Protein AF-A0A3D0M207-F1 (afdb_monomer)

Radius of gyration: 30.44 Å; Cα contacts (8 Å, |Δi|>4): 37; chains: 1; bounding box: 74×41×76 Å

Foldseek 3Di:
DVVVVVVVVVVVVVVLVVQLVVLVVVVCVVPVPQDVDPVSQDVQLVVCCVVVVHRSNVSVVVVVVVVVVVVVVVVVVVVVVVVVVVPPPPPDPPPVVPVVVVVVVVVVVVVD

Sequence (112 aa):
QADRERLEETGQQEKTEQRLADDFLQLHSEFPDRFVYFKDVPSAVVESAVRENLPLLDAYLRYQHREARRAAAQQARQAEAAARSAGSLSGMQHSPDTELNSFEQAFNTALR

Mean predicted aligned error: 15.31 Å

Structure (mmCIF, N/CA/C/O backbone):
data_AF-A0A3D0M207-F1
#
_entry.id   AF-A0A3D0M207-F1
#
loop_
_atom_site.group_PDB
_atom_site.id
_atom_site.type_symbol
_atom_site.label_atom_id
_atom_site.label_alt_id
_atom_site.label_comp_id
_atom_site.label_asym_id
_atom_site.label_entity_id
_atom_site.label_seq_id
_atom_s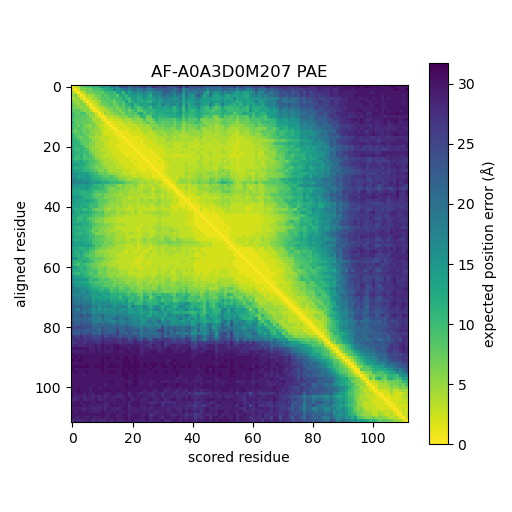ite.pdbx_PDB_ins_code
_atom_site.Cartn_x
_atom_site.Cartn_y
_atom_site.Cartn_z
_atom_site.occupancy
_atom_site.B_iso_or_equiv
_atom_site.auth_seq_id
_atom_site.auth_comp_id
_atom_site.auth_asym_id
_atom_site.auth_atom_id
_atom_site.pdbx_PDB_model_num
ATOM 1 N N . GLN A 1 1 ? -1.739 0.673 40.733 1.00 59.28 1 GLN A N 1
ATOM 2 C CA . GLN A 1 1 ? -1.186 1.489 39.630 1.00 59.28 1 GLN A CA 1
ATOM 3 C C . GLN A 1 1 ? -1.284 0.753 38.296 1.00 59.28 1 GLN A C 1
ATOM 5 O O . GLN A 1 1 ? -1.882 1.327 37.402 1.00 59.28 1 GLN A O 1
ATOM 10 N N . ALA A 1 2 ? -0.906 -0.532 38.219 1.00 64.06 2 ALA A N 1
ATOM 11 C CA . ALA A 1 2 ? -1.001 -1.360 37.003 1.00 64.06 2 ALA A CA 1
ATOM 12 C C . ALA A 1 2 ? -2.375 -1.412 36.292 1.00 64.06 2 ALA A C 1
ATOM 14 O O . ALA A 1 2 ? -2.432 -1.587 35.082 1.00 64.06 2 ALA A O 1
ATOM 15 N N . ASP A 1 3 ? -3.483 -1.259 37.021 1.00 63.59 3 ASP A N 1
ATOM 16 C CA . ASP A 1 3 ? -4.831 -1.284 36.433 1.00 63.59 3 ASP A CA 1
ATOM 17 C C . ASP A 1 3 ? -5.141 -0.015 35.615 1.00 63.59 3 ASP A C 1
ATOM 19 O O . ASP A 1 3 ? -5.819 -0.063 34.596 1.00 63.59 3 ASP A O 1
ATOM 23 N N . ARG A 1 4 ? -4.573 1.131 36.017 1.00 63.22 4 ARG A N 1
ATOM 24 C CA . ARG A 1 4 ? -4.806 2.427 35.366 1.00 63.22 4 ARG A CA 1
ATOM 25 C C . ARG A 1 4 ? -4.019 2.554 34.061 1.00 63.22 4 ARG A C 1
ATOM 27 O O . ARG A 1 4 ? -4.577 3.002 33.070 1.00 63.22 4 ARG A O 1
ATOM 34 N N . GLU A 1 5 ? -2.777 2.072 34.061 1.00 64.81 5 GLU A N 1
ATOM 35 C CA . GLU A 1 5 ? -1.913 2.032 32.873 1.00 64.81 5 GLU A CA 1
ATOM 36 C C . GLU A 1 5 ? -2.507 1.116 31.788 1.00 64.81 5 GLU A C 1
ATOM 38 O O . GLU A 1 5 ? -2.569 1.495 30.622 1.00 64.81 5 GLU A O 1
ATOM 43 N N . ARG A 1 6 ? -3.072 -0.037 32.182 1.00 63.38 6 ARG A N 1
ATOM 44 C CA . ARG A 1 6 ? -3.759 -0.943 31.246 1.00 63.38 6 ARG A CA 1
ATOM 45 C C . ARG A 1 6 ? -4.995 -0.325 30.599 1.00 63.38 6 ARG A C 1
ATOM 47 O O . ARG A 1 6 ? -5.185 -0.516 29.404 1.00 63.38 6 ARG A O 1
ATOM 54 N N . LEU A 1 7 ? -5.818 0.404 31.360 1.00 64.31 7 LEU A N 1
ATOM 55 C CA . LEU A 1 7 ? -7.000 1.077 30.807 1.00 64.31 7 LEU A CA 1
ATOM 56 C C . LEU A 1 7 ? -6.619 2.166 29.790 1.00 64.31 7 LEU A C 1
ATOM 58 O O . LEU A 1 7 ? -7.298 2.333 28.773 1.00 64.31 7 LEU A O 1
ATOM 62 N N . GLU A 1 8 ? -5.540 2.901 30.062 1.00 65.69 8 GLU A N 1
ATOM 63 C CA . GLU A 1 8 ? -5.043 3.975 29.197 1.00 65.69 8 GLU A CA 1
ATOM 64 C C . GLU A 1 8 ? -4.435 3.434 27.892 1.00 65.69 8 GLU A C 1
ATOM 66 O O . GLU A 1 8 ? -4.621 4.047 26.837 1.00 65.69 8 GLU A O 1
ATOM 71 N N . GLU A 1 9 ? -3.776 2.272 27.929 1.00 63.69 9 GLU A N 1
ATOM 72 C CA . GLU A 1 9 ? -3.304 1.578 26.724 1.00 63.69 9 GLU A CA 1
ATOM 73 C C . GLU A 1 9 ? -4.468 1.085 25.857 1.00 63.69 9 GLU A C 1
ATOM 75 O O . GLU A 1 9 ? -4.505 1.400 24.665 1.00 63.69 9 GLU A O 1
ATOM 80 N N . THR A 1 10 ? -5.470 0.413 26.437 1.00 70.44 10 THR A N 1
ATOM 81 C CA . THR A 1 10 ? -6.634 -0.074 25.670 1.00 70.44 10 THR A CA 1
ATOM 82 C C . THR A 1 10 ? -7.408 1.058 24.997 1.00 70.44 10 THR A C 1
ATOM 84 O O . THR A 1 10 ? -7.717 0.971 23.811 1.00 70.44 10 THR A O 1
ATOM 87 N N . GLY A 1 11 ? -7.630 2.176 25.698 1.00 71.06 11 GLY A N 1
ATOM 88 C CA . GLY A 1 11 ? -8.369 3.304 25.129 1.00 71.06 11 GLY A CA 1
ATOM 89 C C . GLY A 1 11 ? -7.626 4.029 23.999 1.00 71.06 11 GLY A C 1
ATOM 90 O O . GLY A 1 11 ? -8.256 4.674 23.158 1.00 71.06 11 GLY A O 1
ATOM 91 N N . GLN A 1 12 ? -6.292 3.951 23.957 1.00 72.12 12 GLN A N 1
ATOM 92 C CA . GLN A 1 12 ? -5.503 4.484 22.841 1.00 72.12 12 GLN A CA 1
ATOM 93 C C . GLN A 1 12 ? -5.450 3.521 21.654 1.00 72.12 12 GLN A C 1
ATOM 95 O O . GLN A 1 12 ? -5.479 3.972 20.503 1.00 72.12 12 GLN A O 1
ATOM 100 N N . GLN A 1 13 ? -5.418 2.214 21.922 1.00 74.00 13 GLN A N 1
ATOM 101 C CA . GLN A 1 13 ? -5.506 1.189 20.885 1.00 74.00 13 GLN A CA 1
ATOM 102 C C . GLN A 1 13 ? -6.851 1.268 20.159 1.00 74.00 13 GLN A C 1
ATOM 104 O O . GLN A 1 13 ? -6.855 1.444 18.943 1.00 74.00 13 GLN A O 1
ATOM 109 N N . GLU A 1 14 ? -7.965 1.325 20.894 1.00 79.31 14 GLU A N 1
ATOM 110 C CA . GLU A 1 14 ? -9.307 1.410 20.303 1.00 79.31 14 GLU A CA 1
ATOM 111 C C . GLU A 1 14 ? -9.488 2.652 19.418 1.00 79.31 14 GLU A C 1
ATOM 113 O O . GLU A 1 14 ? -10.046 2.568 18.325 1.00 79.31 14 GLU A O 1
ATOM 118 N N . LYS A 1 15 ? -8.978 3.818 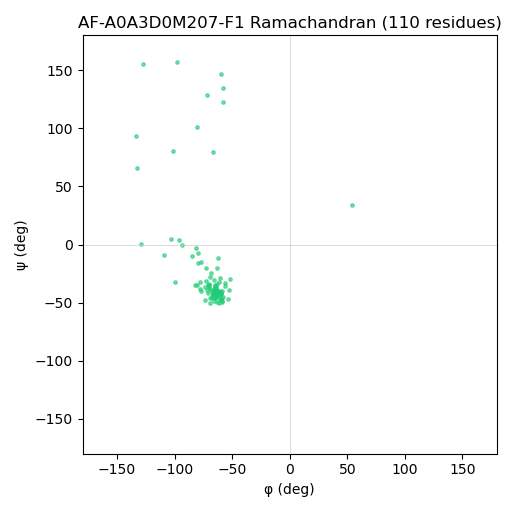19.839 1.00 82.75 15 LYS A N 1
ATOM 119 C CA . LYS A 1 15 ? -9.038 5.048 19.023 1.00 82.75 15 LYS A CA 1
ATOM 120 C C . LYS A 1 15 ? -8.237 4.928 17.732 1.00 82.75 15 LYS A C 1
ATOM 122 O O . LYS A 1 15 ? -8.643 5.452 16.695 1.00 82.75 15 LYS A O 1
ATOM 127 N N . THR A 1 16 ? -7.085 4.268 17.802 1.00 81.25 16 THR A N 1
ATOM 128 C CA . THR A 1 16 ? -6.225 4.056 16.636 1.00 81.25 16 THR A CA 1
ATOM 129 C C . THR A 1 16 ? -6.870 3.061 15.677 1.00 81.25 16 THR A C 1
ATOM 131 O O . THR A 1 16 ? -6.881 3.301 14.474 1.00 81.25 16 THR A O 1
ATOM 134 N N . GLU A 1 17 ? -7.462 1.989 16.200 1.00 84.62 17 GLU A N 1
ATOM 135 C CA . GLU A 1 17 ? -8.194 0.994 15.415 1.00 84.62 17 GLU A CA 1
ATOM 136 C C . GLU A 1 17 ? -9.431 1.590 14.741 1.00 84.62 17 GLU A C 1
ATOM 138 O O . GLU A 1 17 ? -9.634 1.355 13.553 1.00 84.62 17 GLU A O 1
ATOM 143 N N . GLN A 1 18 ? -10.211 2.414 15.449 1.00 87.50 18 GLN A N 1
ATOM 144 C CA . GLN A 1 18 ? -11.354 3.127 14.865 1.00 87.50 18 GLN A CA 1
ATOM 145 C C . GLN A 1 18 ? -10.914 4.023 13.709 1.00 87.50 18 GLN A C 1
ATOM 147 O O . GLN A 1 18 ? -11.450 3.916 12.610 1.00 87.50 18 GLN A O 1
ATOM 152 N N . ARG A 1 19 ? -9.865 4.830 13.917 1.00 89.12 19 ARG A N 1
ATOM 153 C CA . ARG A 1 19 ? -9.309 5.675 12.855 1.00 89.12 19 ARG A CA 1
ATOM 154 C C . ARG A 1 19 ? -8.854 4.853 11.646 1.00 89.12 19 ARG A C 1
ATOM 156 O O . ARG A 1 19 ? -9.140 5.224 10.514 1.00 89.12 19 ARG A O 1
ATOM 163 N N . LEU A 1 20 ? -8.145 3.746 11.874 1.00 87.31 20 LEU A N 1
ATOM 164 C CA . LEU A 1 20 ? -7.674 2.868 10.799 1.00 87.31 20 LEU A CA 1
ATOM 165 C C . LEU A 1 20 ? -8.835 2.199 10.052 1.00 87.31 20 LEU A C 1
ATOM 167 O O . LEU A 1 20 ? -8.731 1.993 8.844 1.00 87.31 20 LEU A O 1
ATOM 171 N N . ALA A 1 21 ? -9.923 1.866 10.748 1.00 89.00 21 ALA A N 1
ATOM 172 C CA . ALA A 1 21 ? -11.123 1.303 10.142 1.00 89.00 21 ALA A CA 1
ATOM 173 C C . ALA A 1 21 ? -11.842 2.327 9.249 1.00 89.00 21 ALA A C 1
ATOM 175 O O . ALA A 1 21 ? -12.169 1.998 8.109 1.00 89.00 21 ALA A O 1
ATOM 176 N N . ASP A 1 22 ? -12.022 3.565 9.717 1.00 91.06 22 ASP A N 1
ATOM 177 C CA . ASP A 1 22 ? -12.573 4.660 8.906 1.00 91.06 22 ASP A CA 1
ATOM 178 C C . ASP A 1 22 ? -11.700 4.941 7.672 1.00 91.06 22 ASP A C 1
ATOM 180 O O . ASP A 1 22 ? -12.197 4.983 6.542 1.00 91.06 22 ASP A O 1
ATOM 184 N N . ASP A 1 23 ? -10.381 5.039 7.858 1.00 91.12 23 ASP A N 1
ATOM 185 C CA . ASP A 1 23 ? -9.454 5.254 6.745 1.00 91.12 23 ASP A CA 1
ATOM 186 C C . ASP A 1 23 ? -9.474 4.075 5.748 1.00 91.12 23 ASP A C 1
ATOM 188 O O . ASP A 1 23 ? -9.316 4.270 4.538 1.00 91.12 23 ASP A O 1
ATOM 192 N N . PHE A 1 24 ? -9.676 2.842 6.230 1.00 90.81 24 PHE A N 1
ATOM 193 C CA . PHE A 1 24 ? -9.821 1.664 5.374 1.00 90.81 24 PHE A CA 1
ATOM 194 C C . PHE A 1 24 ? -11.109 1.706 4.552 1.00 90.81 24 PHE A C 1
ATOM 196 O O . PHE A 1 24 ? -11.069 1.369 3.371 1.00 90.81 24 PHE A O 1
ATOM 203 N N . LEU A 1 25 ? -12.230 2.150 5.126 1.00 89.94 25 LEU A N 1
ATOM 204 C CA . LEU A 1 25 ? -13.476 2.331 4.375 1.00 89.94 25 LEU A CA 1
ATOM 205 C C . LEU A 1 25 ? -13.296 3.346 3.245 1.00 89.94 25 LEU A C 1
ATOM 207 O O . LEU A 1 25 ? -13.754 3.110 2.126 1.00 89.94 25 LEU A O 1
ATOM 211 N N . GLN A 1 26 ? -12.571 4.435 3.506 1.00 89.19 26 GLN A N 1
ATOM 212 C CA . GLN A 1 26 ? -12.239 5.413 2.475 1.00 89.19 26 GLN A CA 1
ATOM 213 C C . GLN A 1 26 ? -11.340 4.806 1.386 1.00 89.19 26 GLN A C 1
ATOM 215 O O . GLN A 1 26 ? -11.615 4.967 0.198 1.00 89.19 26 GLN A O 1
ATOM 220 N N . LEU A 1 27 ? -10.303 4.053 1.772 1.00 88.56 27 LEU A N 1
ATOM 221 C CA . LEU A 1 27 ? -9.430 3.351 0.826 1.00 88.56 27 LEU A CA 1
ATOM 222 C C . LEU A 1 27 ? -10.203 2.328 -0.023 1.00 88.56 27 LEU A C 1
ATOM 224 O O . LEU A 1 27 ? -9.968 2.237 -1.227 1.00 88.56 27 LEU A O 1
ATOM 228 N N . HIS A 1 28 ? -11.115 1.573 0.590 1.00 89.25 28 HIS A N 1
ATOM 229 C CA . HIS A 1 28 ? -11.963 0.599 -0.091 1.00 89.25 28 HIS A CA 1
ATOM 230 C C . HIS A 1 28 ? -12.937 1.285 -1.053 1.00 89.25 28 HIS A C 1
ATOM 232 O O . HIS A 1 28 ? -13.145 0.794 -2.154 1.00 89.25 28 HIS A O 1
ATOM 238 N N . SER A 1 29 ? -13.485 2.449 -0.694 1.00 88.19 29 SER A N 1
ATOM 239 C CA . SER A 1 29 ? -14.347 3.217 -1.598 1.00 88.19 29 SER A CA 1
ATOM 240 C C . SER A 1 29 ? -13.602 3.718 -2.840 1.00 88.19 29 SER A C 1
ATOM 242 O O . SER A 1 29 ? -14.180 3.748 -3.923 1.00 88.19 29 SER A O 1
ATOM 244 N N . GLU A 1 30 ? -12.335 4.113 -2.699 1.00 88.31 30 GLU A N 1
ATOM 245 C CA . GLU A 1 30 ? -11.494 4.563 -3.820 1.00 88.31 30 GLU A CA 1
ATOM 246 C C . GLU A 1 30 ? -10.954 3.389 -4.656 1.00 88.31 30 GLU A C 1
ATOM 248 O O . GLU A 1 30 ? -10.775 3.502 -5.870 1.00 88.31 30 GLU A O 1
ATOM 253 N N . PHE A 1 31 ? -10.692 2.243 -4.020 1.00 86.19 31 PHE A N 1
ATOM 254 C CA . PHE A 1 31 ? -10.158 1.043 -4.668 1.00 86.19 31 PHE A CA 1
ATOM 255 C C . PHE A 1 31 ? -10.928 -0.230 -4.273 1.00 86.19 31 PHE A C 1
ATOM 257 O O . PHE A 1 31 ? -10.339 -1.136 -3.666 1.00 86.19 31 PHE A O 1
ATOM 264 N N . PRO A 1 32 ? -12.209 -0.346 -4.663 1.00 81.62 32 PRO A N 1
ATOM 265 C CA . PRO A 1 32 ? -13.068 -1.449 -4.228 1.00 81.62 32 PRO A CA 1
ATOM 266 C C . PRO A 1 32 ? -12.545 -2.818 -4.677 1.00 81.62 32 PRO A C 1
ATOM 268 O O . PRO A 1 32 ? -12.650 -3.795 -3.940 1.00 81.62 32 PRO A O 1
ATOM 271 N N . ASP A 1 33 ? -11.888 -2.878 -5.837 1.00 86.12 33 ASP A N 1
ATOM 272 C CA . ASP A 1 33 ? -11.351 -4.120 -6.405 1.00 86.12 33 ASP A CA 1
ATOM 273 C C . ASP A 1 33 ? -9.954 -4.506 -5.890 1.00 86.12 33 ASP A C 1
ATOM 275 O O . ASP A 1 33 ? -9.469 -5.596 -6.196 1.00 86.12 33 ASP A O 1
ATOM 279 N N . ARG A 1 34 ? -9.258 -3.629 -5.146 1.00 82.38 34 ARG A N 1
ATOM 280 C CA . ARG A 1 34 ? -7.880 -3.914 -4.690 1.00 82.38 34 ARG A CA 1
ATOM 281 C C . ARG A 1 34 ? -7.778 -4.399 -3.258 1.00 82.38 34 ARG A C 1
ATOM 283 O O . ARG A 1 34 ? -6.863 -5.164 -2.965 1.00 82.38 34 ARG A O 1
ATOM 290 N N . PHE A 1 35 ? -8.667 -3.949 -2.381 1.00 84.50 35 PHE A N 1
ATOM 291 C CA . PHE A 1 35 ? -8.584 -4.239 -0.952 1.00 84.50 35 PHE A CA 1
ATOM 292 C C . PHE A 1 35 ? -9.945 -4.674 -0.439 1.00 84.50 35 PHE A C 1
ATOM 294 O O . PHE A 1 35 ? -10.759 -3.832 -0.080 1.00 84.50 35 PHE A O 1
ATOM 301 N N . VAL A 1 36 ? -10.206 -5.981 -0.411 1.00 83.88 36 VAL A N 1
ATOM 302 C CA . VAL A 1 36 ? -11.487 -6.519 0.076 1.00 83.88 36 VAL A CA 1
ATOM 303 C C . VAL A 1 36 ? -11.490 -6.571 1.604 1.00 83.88 36 VAL A C 1
ATOM 305 O O . VAL A 1 36 ? -12.506 -6.314 2.247 1.00 83.88 36 VAL A O 1
ATOM 308 N N . TYR A 1 37 ? -10.334 -6.859 2.197 1.00 84.88 37 TYR A N 1
ATOM 309 C CA . TYR A 1 37 ? -10.142 -6.949 3.636 1.00 84.88 37 TYR A CA 1
ATOM 310 C C . TYR A 1 37 ? -8.972 -6.076 4.092 1.00 84.88 37 TYR A C 1
ATOM 312 O O . TYR A 1 37 ? -8.017 -5.854 3.352 1.00 84.88 37 TYR A O 1
ATOM 320 N N . PHE A 1 38 ? -8.982 -5.659 5.362 1.00 84.19 38 PHE A N 1
ATOM 321 C CA . PHE A 1 38 ? -7.881 -4.883 5.949 1.00 84.19 38 PHE A CA 1
ATOM 322 C C . PHE A 1 38 ? -6.523 -5.598 5.837 1.00 84.19 38 PHE A C 1
ATOM 324 O O . PHE A 1 38 ? -5.498 -4.966 5.612 1.00 84.19 38 PHE A O 1
ATOM 331 N N . LYS A 1 39 ? -6.519 -6.936 5.911 1.00 85.75 39 LYS A N 1
ATOM 332 C CA . LYS A 1 39 ? -5.321 -7.774 5.721 1.00 85.75 39 LYS A CA 1
ATOM 333 C C . LYS A 1 39 ? -4.708 -7.690 4.316 1.00 85.75 39 LYS A C 1
ATOM 335 O O . LYS A 1 39 ? -3.555 -8.072 4.152 1.00 85.75 39 LYS A O 1
ATOM 340 N N . ASP A 1 40 ? -5.474 -7.244 3.320 1.00 87.12 40 ASP A N 1
ATOM 341 C CA . ASP A 1 40 ? -4.990 -7.097 1.944 1.00 87.12 40 ASP A CA 1
ATOM 342 C C . ASP A 1 40 ? -4.171 -5.805 1.792 1.00 87.12 40 ASP A C 1
ATOM 344 O O . ASP A 1 40 ? -3.416 -5.646 0.830 1.00 87.12 40 ASP A O 1
ATOM 348 N N . VAL A 1 41 ? -4.290 -4.878 2.751 1.00 87.69 41 VAL A N 1
ATOM 349 C CA . VAL A 1 41 ? -3.472 -3.668 2.801 1.00 87.69 41 VAL A CA 1
ATOM 350 C C . VAL A 1 41 ? -2.045 -4.045 3.210 1.00 87.69 41 VAL A C 1
ATOM 352 O O . VAL A 1 41 ? -1.848 -4.689 4.244 1.00 87.69 41 VAL A O 1
ATOM 355 N N . PRO A 1 42 ? -1.016 -3.615 2.457 1.00 89.00 42 PRO A N 1
ATOM 356 C CA . PRO A 1 42 ? 0.366 -3.892 2.820 1.00 89.00 42 PRO A CA 1
ATOM 357 C C . PRO A 1 42 ? 0.709 -3.343 4.209 1.00 89.00 42 PRO A C 1
ATOM 359 O O . PRO A 1 42 ? 0.450 -2.177 4.506 1.00 89.00 42 PRO A O 1
ATOM 362 N N . SER A 1 43 ? 1.385 -4.139 5.039 1.00 87.75 43 SER A N 1
ATOM 363 C CA . SER A 1 43 ? 1.765 -3.740 6.406 1.00 87.75 43 SER A CA 1
ATOM 364 C C . SER A 1 43 ? 2.592 -2.450 6.429 1.00 87.75 43 SER A C 1
ATOM 366 O O . SER A 1 43 ? 2.379 -1.595 7.280 1.00 87.75 43 SER A O 1
ATOM 368 N N . ALA A 1 44 ? 3.447 -2.246 5.420 1.00 87.62 44 ALA A N 1
ATOM 369 C CA . ALA A 1 44 ? 4.246 -1.030 5.260 1.00 87.62 44 ALA A CA 1
ATOM 370 C C . ALA A 1 44 ? 3.396 0.247 5.103 1.00 87.62 44 ALA A C 1
ATOM 372 O O . ALA A 1 44 ? 3.843 1.338 5.466 1.00 87.62 44 ALA A O 1
ATOM 373 N N . VAL A 1 45 ? 2.182 0.124 4.559 1.00 90.25 45 VAL A N 1
ATOM 374 C CA . VAL A 1 45 ? 1.219 1.227 4.441 1.00 90.25 45 VAL A CA 1
ATOM 375 C C . VAL A 1 45 ? 0.624 1.535 5.806 1.00 90.25 45 VAL A C 1
ATOM 377 O O . VAL A 1 45 ? 0.634 2.695 6.206 1.00 90.25 45 VAL A O 1
ATOM 380 N N . VAL A 1 46 ? 0.185 0.510 6.542 1.00 89.44 46 VAL A N 1
ATOM 381 C CA . VAL A 1 46 ? -0.365 0.657 7.900 1.00 89.44 46 VAL A CA 1
ATOM 382 C C . VAL A 1 46 ? 0.678 1.264 8.842 1.00 89.44 46 VAL A C 1
ATOM 384 O O . VAL A 1 46 ? 0.399 2.248 9.521 1.00 89.44 46 VAL A O 1
ATOM 387 N N . GLU A 1 47 ? 1.912 0.760 8.820 1.00 89.50 47 GLU A N 1
ATOM 388 C CA . GLU A 1 47 ? 3.016 1.318 9.608 1.00 89.50 47 GLU A CA 1
ATOM 389 C C . GLU A 1 47 ? 3.300 2.779 9.250 1.00 89.50 47 GLU A C 1
ATOM 391 O O . GLU A 1 47 ? 3.524 3.600 10.138 1.00 89.50 47 GLU A O 1
ATOM 396 N N . SER A 1 48 ? 3.278 3.129 7.961 1.00 88.69 48 SER A N 1
ATOM 397 C CA . SER A 1 48 ? 3.499 4.514 7.532 1.00 88.69 48 SER A CA 1
ATOM 398 C C . SER A 1 48 ? 2.337 5.423 7.940 1.00 88.69 48 SER A C 1
ATOM 400 O O . SER A 1 48 ? 2.5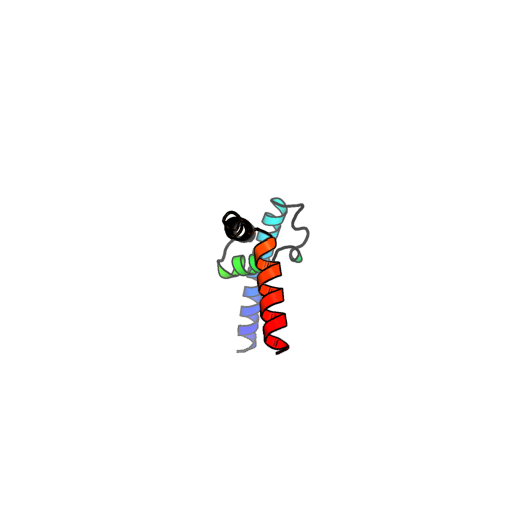83 6.543 8.377 1.00 88.69 48 SER A O 1
ATOM 402 N N . ALA A 1 49 ? 1.094 4.942 7.868 1.00 90.19 49 ALA A N 1
ATOM 403 C CA . ALA A 1 49 ? -0.094 5.677 8.297 1.00 90.19 49 ALA A CA 1
ATOM 404 C C . ALA A 1 49 ? -0.060 5.979 9.806 1.00 90.19 49 ALA A C 1
ATOM 406 O O . ALA A 1 49 ? -0.315 7.110 10.225 1.00 90.19 49 ALA A O 1
ATOM 407 N N . VAL A 1 50 ? 0.337 4.997 10.624 1.00 89.12 50 VAL A N 1
ATOM 408 C CA . VAL A 1 50 ? 0.488 5.164 12.078 1.00 89.12 50 VAL A CA 1
ATOM 409 C C . VAL A 1 50 ? 1.673 6.075 12.405 1.00 89.12 50 VAL A C 1
ATOM 411 O O . VAL A 1 50 ? 1.513 7.048 13.142 1.00 89.12 50 VAL A O 1
ATOM 414 N N . ARG A 1 51 ? 2.852 5.808 11.828 1.00 89.44 51 ARG A N 1
ATOM 415 C CA . ARG A 1 51 ? 4.092 6.547 12.120 1.00 89.44 51 ARG A CA 1
ATOM 416 C C . ARG A 1 51 ? 4.036 8.004 11.670 1.00 89.44 51 ARG A C 1
ATOM 418 O O . ARG A 1 51 ? 4.527 8.875 12.379 1.00 89.44 51 ARG A O 1
ATOM 425 N N . GLU A 1 52 ? 3.496 8.265 10.483 1.00 87.31 52 GLU A N 1
ATOM 426 C CA . GLU A 1 52 ? 3.426 9.614 9.901 1.00 87.31 52 GLU A CA 1
ATOM 427 C C . GLU A 1 52 ? 2.094 10.311 10.218 1.00 87.31 52 GLU A C 1
ATOM 429 O O . GLU A 1 52 ? 1.894 11.457 9.827 1.00 87.31 52 GLU A O 1
ATOM 434 N N . ASN A 1 53 ? 1.197 9.638 10.948 1.00 86.56 53 ASN A N 1
ATOM 435 C CA . ASN A 1 53 ? -0.151 10.104 11.267 1.00 86.56 53 ASN A CA 1
ATOM 436 C C . ASN A 1 53 ? -0.969 10.498 10.019 1.00 86.56 53 ASN A C 1
ATOM 438 O O . ASN A 1 53 ? -1.812 11.390 10.065 1.00 86.56 53 ASN A O 1
ATOM 442 N N . LEU A 1 54 ? -0.761 9.804 8.902 1.00 89.06 54 LEU A N 1
ATOM 443 C CA . LEU A 1 54 ? -1.430 10.062 7.623 1.00 89.06 54 LEU A CA 1
ATOM 444 C C . LEU A 1 54 ? -2.625 9.118 7.413 1.00 89.06 54 LEU A C 1
ATOM 446 O O . LEU A 1 54 ? -2.622 8.026 7.983 1.00 89.06 54 LEU A O 1
ATOM 450 N N . PRO A 1 55 ? -3.605 9.493 6.568 1.00 90.69 55 PRO A N 1
ATOM 451 C CA . PRO A 1 55 ? -4.659 8.578 6.134 1.00 90.69 55 PRO A CA 1
ATOM 452 C C . PRO A 1 55 ? -4.082 7.356 5.405 1.00 90.69 55 PRO A C 1
ATOM 454 O O . PRO A 1 55 ? -3.104 7.499 4.657 1.00 90.69 55 PRO A O 1
ATOM 457 N N . LEU A 1 56 ? -4.713 6.178 5.541 1.00 90.69 56 LEU A N 1
ATOM 458 C CA . LEU A 1 56 ? -4.284 4.956 4.826 1.00 90.69 56 LEU A CA 1
ATOM 459 C C . LEU A 1 56 ? -4.150 5.184 3.315 1.00 90.69 56 LEU A C 1
ATOM 461 O O . LEU A 1 56 ? -3.216 4.676 2.694 1.00 90.69 56 LEU A O 1
ATOM 465 N N . LEU A 1 57 ? -5.068 5.958 2.732 1.00 90.06 57 LEU A N 1
ATOM 466 C CA . LEU A 1 57 ? -5.065 6.307 1.314 1.00 90.06 57 LEU A CA 1
ATOM 467 C C . LEU A 1 57 ? -3.776 7.028 0.899 1.00 90.06 57 LEU A C 1
ATOM 469 O O . LEU A 1 57 ? -3.122 6.619 -0.060 1.00 90.06 57 LEU A O 1
ATOM 473 N N . ASP A 1 58 ? -3.373 8.059 1.643 1.00 91.06 58 ASP A N 1
ATOM 474 C CA . ASP A 1 58 ? -2.162 8.826 1.333 1.00 91.06 58 ASP A CA 1
ATOM 475 C C . ASP A 1 58 ? -0.906 7.965 1.524 1.00 91.06 58 ASP A C 1
ATOM 477 O O . ASP A 1 58 ? -0.022 7.925 0.661 1.00 91.06 58 ASP A O 1
ATOM 481 N N . ALA A 1 59 ? -0.861 7.188 2.611 1.00 91.69 59 ALA A N 1
ATOM 482 C CA . ALA A 1 59 ? 0.217 6.236 2.864 1.00 91.69 59 ALA A CA 1
ATOM 483 C C . ALA A 1 59 ? 0.339 5.200 1.731 1.00 91.69 59 ALA A C 1
ATOM 485 O O . ALA A 1 59 ? 1.450 4.883 1.290 1.00 91.69 59 ALA A O 1
ATOM 486 N N . TYR A 1 60 ? -0.790 4.719 1.204 1.00 90.25 60 TYR A N 1
ATOM 487 C CA . TYR A 1 60 ? -0.822 3.778 0.093 1.00 90.25 60 TYR A CA 1
ATOM 488 C C . TYR A 1 60 ? -0.319 4.396 -1.214 1.00 90.25 60 TYR A C 1
ATOM 490 O O . TYR A 1 60 ? 0.495 3.787 -1.913 1.00 90.25 60 TYR A O 1
ATOM 498 N N . LEU A 1 61 ? -0.736 5.622 -1.535 1.00 89.94 61 LEU A N 1
ATOM 499 C CA . LEU A 1 61 ? -0.268 6.333 -2.727 1.00 89.94 61 LEU A CA 1
ATOM 500 C C . LEU A 1 61 ? 1.241 6.599 -2.671 1.00 89.94 61 LEU A C 1
ATOM 502 O O . LEU A 1 61 ? 1.954 6.397 -3.659 1.00 89.94 61 LEU A O 1
ATOM 506 N N . ARG A 1 62 ? 1.762 6.978 -1.500 1.00 91.00 62 ARG A N 1
ATOM 507 C CA . ARG A 1 62 ? 3.209 7.132 -1.285 1.00 91.00 62 ARG A CA 1
ATOM 508 C C . ARG A 1 62 ? 3.951 5.813 -1.454 1.00 91.00 62 ARG A C 1
ATOM 510 O O . ARG A 1 62 ? 5.034 5.803 -2.042 1.00 91.00 62 ARG A O 1
ATOM 517 N N . TYR A 1 63 ? 3.387 4.719 -0.948 1.00 89.75 63 TYR A N 1
ATOM 518 C CA . TYR A 1 63 ? 3.946 3.382 -1.120 1.00 89.75 63 TYR A CA 1
ATOM 519 C C . TYR A 1 63 ? 4.002 2.993 -2.604 1.00 89.75 63 TYR A C 1
ATOM 521 O O . TYR A 1 63 ? 5.080 2.681 -3.106 1.00 89.75 63 TYR A O 1
ATOM 529 N N . GLN A 1 64 ? 2.891 3.137 -3.331 1.00 88.62 64 GLN A N 1
ATOM 530 C CA . GLN A 1 64 ? 2.812 2.929 -4.783 1.00 88.62 64 GLN A CA 1
ATOM 531 C C 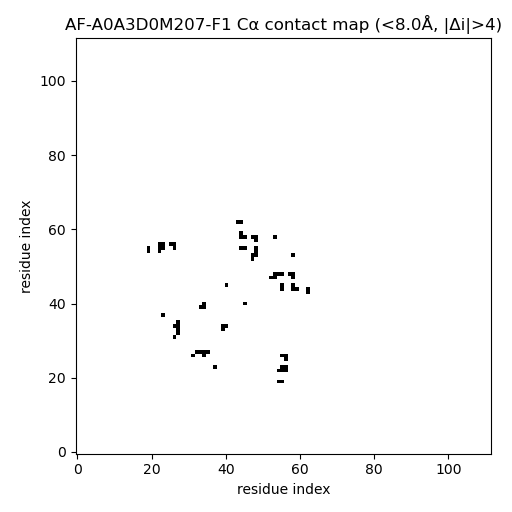. GLN A 1 64 ? 3.861 3.752 -5.540 1.00 88.62 64 GLN A C 1
ATOM 533 O O . GLN A 1 64 ? 4.594 3.222 -6.375 1.00 88.62 64 GLN A O 1
ATOM 538 N N . HIS A 1 65 ? 4.005 5.036 -5.207 1.00 87.81 65 HIS A N 1
ATOM 539 C CA . HIS A 1 65 ? 5.000 5.901 -5.835 1.00 87.81 65 HIS A CA 1
ATOM 540 C C . HIS A 1 65 ? 6.444 5.447 -5.550 1.00 87.81 65 HIS A C 1
ATOM 542 O O . HIS A 1 65 ? 7.298 5.477 -6.441 1.00 87.81 65 HIS A O 1
ATOM 548 N N . ARG A 1 66 ? 6.744 4.993 -4.325 1.00 86.56 66 ARG A N 1
ATOM 549 C CA . ARG A 1 66 ? 8.068 4.444 -3.979 1.00 86.56 66 ARG A CA 1
ATOM 550 C C . ARG A 1 66 ? 8.357 3.144 -4.724 1.00 86.56 66 ARG A C 1
ATOM 552 O O . ARG A 1 66 ? 9.467 2.991 -5.233 1.00 86.56 66 ARG A O 1
ATOM 559 N N . GLU A 1 67 ? 7.381 2.248 -4.819 1.00 84.19 67 GLU A N 1
ATOM 560 C CA . GLU A 1 67 ? 7.520 0.985 -5.548 1.00 84.19 67 GLU A CA 1
ATOM 561 C C . GLU A 1 67 ? 7.707 1.225 -7.051 1.00 84.19 67 GLU A C 1
ATOM 563 O O . GLU A 1 67 ? 8.636 0.680 -7.649 1.00 84.19 67 GLU A O 1
ATOM 568 N N . ALA A 1 68 ? 6.941 2.143 -7.647 1.00 82.25 68 ALA A N 1
ATOM 569 C CA . ALA A 1 68 ? 7.128 2.549 -9.039 1.00 82.25 68 ALA A CA 1
ATOM 570 C C . ALA A 1 68 ? 8.532 3.130 -9.289 1.00 82.25 68 ALA A C 1
ATOM 572 O O . ALA A 1 68 ? 9.195 2.770 -10.264 1.00 82.25 68 ALA A O 1
ATOM 573 N N . ARG A 1 69 ? 9.040 3.977 -8.380 1.00 81.88 69 ARG A N 1
ATOM 574 C CA . ARG A 1 69 ? 10.413 4.505 -8.478 1.00 81.88 69 ARG A CA 1
ATOM 575 C C . ARG A 1 69 ? 11.474 3.414 -8.361 1.00 81.88 69 ARG A C 1
ATOM 577 O O . ARG A 1 69 ? 12.475 3.477 -9.071 1.00 81.88 69 ARG A O 1
ATOM 584 N N . ARG A 1 70 ? 11.281 2.424 -7.486 1.00 75.25 70 ARG A N 1
ATOM 585 C CA . ARG A 1 70 ? 12.199 1.280 -7.357 1.00 75.25 70 ARG A CA 1
ATOM 586 C C . ARG A 1 70 ? 12.219 0.437 -8.626 1.00 75.25 70 ARG A C 1
ATOM 588 O O . ARG A 1 70 ? 13.303 0.136 -9.122 1.00 75.25 70 ARG A O 1
ATOM 595 N N . ALA A 1 71 ? 11.048 0.130 -9.181 1.00 73.56 71 ALA A N 1
ATOM 596 C CA . ALA A 1 71 ? 10.932 -0.600 -10.439 1.00 73.56 71 ALA A CA 1
ATOM 597 C C . ALA A 1 71 ? 11.623 0.150 -11.591 1.00 73.56 71 ALA A C 1
ATOM 599 O O . ALA A 1 71 ? 12.435 -0.437 -12.308 1.00 73.56 71 ALA A O 1
ATOM 600 N N . ALA A 1 72 ? 11.391 1.462 -11.712 1.00 70.75 72 ALA A N 1
ATOM 601 C CA . ALA A 1 72 ? 12.049 2.302 -12.712 1.00 70.75 72 ALA A CA 1
ATOM 602 C C . ALA A 1 72 ? 13.579 2.339 -12.534 1.00 70.75 72 ALA A C 1
ATOM 604 O O . ALA A 1 72 ? 14.323 2.214 -13.506 1.00 70.75 72 ALA A O 1
ATOM 605 N N . ALA A 1 73 ? 14.069 2.446 -11.295 1.00 70.50 73 ALA A N 1
ATOM 606 C CA . ALA A 1 73 ? 15.502 2.425 -11.009 1.00 70.50 73 ALA A CA 1
ATOM 607 C C . ALA A 1 73 ? 16.147 1.071 -11.353 1.00 70.50 73 ALA A C 1
ATOM 609 O O . ALA A 1 73 ? 17.283 1.031 -11.826 1.00 70.50 73 ALA A O 1
ATOM 610 N N . GLN A 1 74 ? 15.438 -0.041 -11.146 1.00 67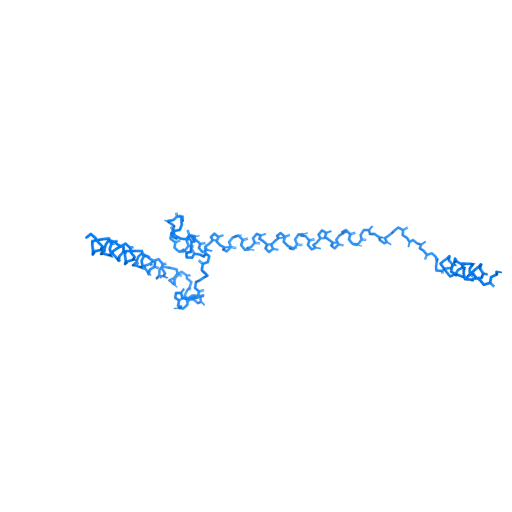.06 74 GLN A N 1
ATOM 611 C CA . GLN A 1 74 ? 15.935 -1.372 -11.490 1.00 67.06 74 GLN A CA 1
ATOM 612 C C . GLN A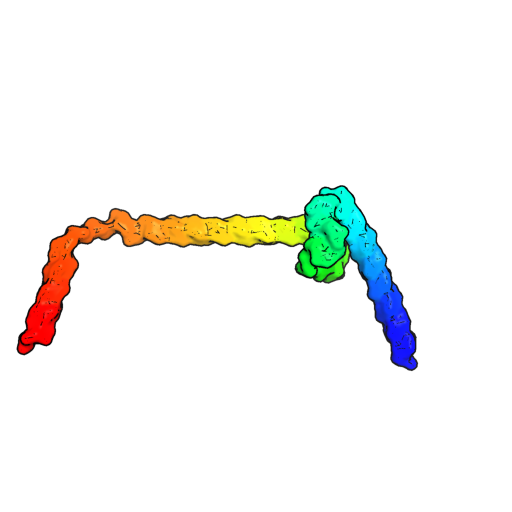 1 74 ? 15.968 -1.600 -13.004 1.00 6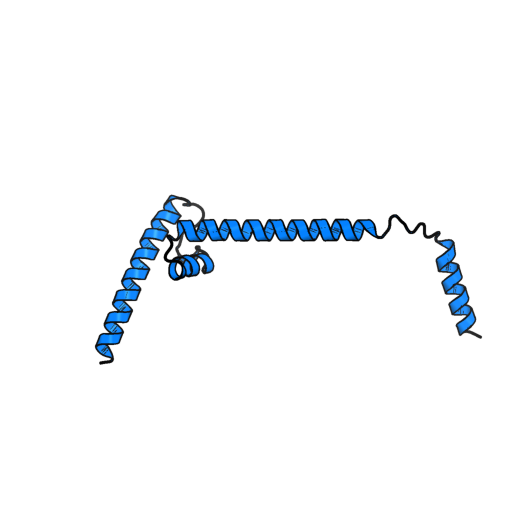7.06 74 GLN A C 1
ATOM 614 O O . GLN A 1 74 ? 16.955 -2.135 -13.506 1.00 67.06 74 GLN A O 1
ATOM 619 N N . GLN A 1 75 ? 14.959 -1.125 -13.738 1.00 65.81 75 GLN A N 1
ATOM 620 C CA . GLN A 1 75 ? 14.979 -1.126 -15.205 1.00 65.81 75 GLN A CA 1
ATOM 621 C C . GLN A 1 75 ? 16.121 -0.264 -15.752 1.00 65.81 75 GLN A C 1
ATOM 623 O O . GLN A 1 75 ? 16.845 -0.708 -16.637 1.00 65.81 75 GLN A O 1
ATOM 628 N N . ALA A 1 76 ? 16.355 0.921 -15.178 1.00 68.81 76 ALA A N 1
ATOM 629 C CA . ALA A 1 76 ? 17.485 1.767 -15.556 1.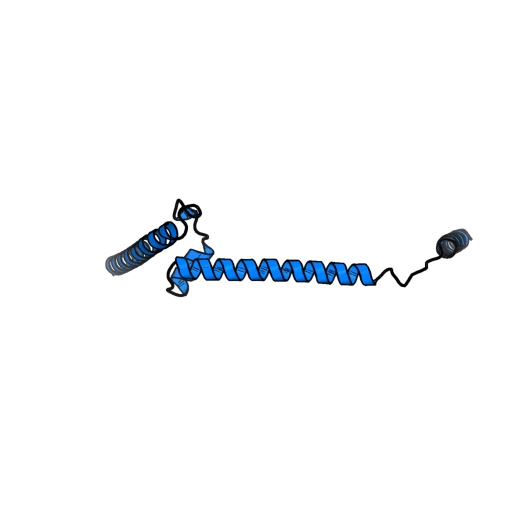00 68.81 76 ALA A CA 1
ATOM 630 C C . ALA A 1 76 ? 18.836 1.079 -15.290 1.00 68.81 76 ALA A C 1
ATOM 632 O O . ALA A 1 76 ? 19.725 1.131 -16.135 1.00 68.81 76 ALA A O 1
ATOM 633 N N . ARG A 1 77 ? 18.985 0.372 -14.160 1.00 65.25 77 ARG A N 1
ATOM 634 C CA . ARG A 1 77 ? 20.191 -0.424 -13.867 1.00 65.25 77 ARG A CA 1
ATOM 635 C C . ARG A 1 77 ? 20.374 -1.592 -14.829 1.00 65.25 77 ARG A C 1
ATOM 637 O O . ARG A 1 77 ? 21.501 -1.861 -15.223 1.00 65.25 77 ARG A O 1
ATOM 644 N N . GLN A 1 78 ? 19.298 -2.278 -15.210 1.00 69.81 78 GLN A N 1
ATOM 645 C CA . GLN A 1 78 ? 19.363 -3.346 -16.211 1.00 69.81 78 GLN A CA 1
ATOM 646 C C . GLN A 1 78 ? 19.728 -2.797 -17.590 1.00 69.81 78 GLN A C 1
ATOM 648 O O . GLN A 1 78 ? 20.568 -3.386 -18.260 1.00 69.81 78 GLN A O 1
ATOM 653 N N . ALA A 1 79 ? 19.165 -1.656 -17.991 1.00 67.38 79 ALA A N 1
ATOM 654 C CA . ALA A 1 79 ? 19.508 -0.989 -19.242 1.00 67.38 79 ALA A CA 1
ATOM 655 C C . ALA A 1 79 ? 20.963 -0.493 -19.244 1.00 67.38 79 ALA A C 1
ATOM 657 O O . ALA A 1 79 ? 21.667 -0.680 -20.230 1.00 67.38 79 ALA A O 1
ATOM 658 N N . GLU A 1 80 ? 21.445 0.074 -18.135 1.00 65.00 80 GLU A N 1
ATOM 659 C CA . GLU A 1 80 ? 22.844 0.485 -17.989 1.00 65.00 80 GLU A CA 1
ATOM 660 C C . GLU A 1 80 ? 23.791 -0.724 -17.992 1.00 65.00 80 GLU A C 1
ATOM 662 O O . GLU A 1 80 ? 24.822 -0.691 -18.659 1.00 65.00 80 GLU A O 1
ATOM 667 N N . ALA A 1 81 ? 23.434 -1.816 -17.309 1.00 62.50 81 ALA A N 1
ATOM 668 C CA . ALA A 1 81 ? 24.198 -3.061 -17.341 1.00 62.50 81 ALA A CA 1
ATOM 669 C C . ALA A 1 81 ? 24.218 -3.671 -18.750 1.00 62.50 81 ALA A C 1
ATOM 671 O O . ALA A 1 81 ? 25.285 -4.033 -19.231 1.00 62.50 81 ALA A O 1
ATOM 672 N N . ALA A 1 82 ? 23.081 -3.711 -19.448 1.00 59.62 82 ALA A N 1
ATOM 673 C CA . ALA A 1 82 ? 22.993 -4.188 -20.825 1.00 59.62 82 ALA A CA 1
ATOM 674 C C . ALA A 1 82 ? 23.799 -3.305 -21.792 1.00 59.62 82 ALA A C 1
ATOM 676 O O . ALA A 1 82 ? 24.524 -3.831 -22.634 1.00 59.62 82 ALA A O 1
ATOM 677 N N . ALA A 1 83 ? 23.746 -1.978 -21.641 1.00 59.56 83 ALA A N 1
ATOM 678 C CA . ALA A 1 83 ? 24.544 -1.042 -22.433 1.00 59.56 83 ALA A CA 1
ATOM 679 C C . ALA A 1 83 ? 26.051 -1.198 -22.166 1.00 59.56 83 ALA A C 1
ATOM 681 O O . ALA A 1 83 ? 26.852 -1.169 -23.100 1.00 59.56 83 ALA A O 1
ATOM 682 N N . ARG A 1 84 ? 26.452 -1.423 -20.907 1.00 59.62 84 ARG A N 1
ATOM 683 C CA . ARG A 1 84 ? 27.853 -1.691 -20.543 1.00 59.62 84 ARG A CA 1
ATOM 684 C C . ARG A 1 84 ? 28.330 -3.064 -21.023 1.00 59.62 84 ARG A C 1
ATOM 686 O O . ARG A 1 84 ? 29.467 -3.172 -21.468 1.00 59.62 84 ARG A O 1
ATOM 693 N N . SER A 1 85 ? 27.476 -4.086 -21.005 1.00 54.78 85 SER A N 1
ATOM 694 C CA . SER A 1 85 ? 27.788 -5.412 -21.556 1.00 54.78 85 SER A CA 1
ATOM 695 C C . SER A 1 85 ? 27.859 -5.411 -23.088 1.00 54.78 85 SER A C 1
ATOM 697 O O . SER A 1 85 ? 28.718 -6.085 -23.651 1.00 54.78 85 SER A O 1
ATOM 699 N N . ALA A 1 86 ? 27.037 -4.610 -23.775 1.00 55.59 86 ALA A N 1
ATOM 700 C CA . ALA A 1 86 ? 27.093 -4.446 -25.232 1.00 55.59 86 ALA A CA 1
ATOM 701 C C . ALA A 1 86 ? 28.313 -3.628 -25.710 1.00 55.59 86 ALA A C 1
ATOM 703 O O . ALA A 1 86 ? 28.728 -3.750 -26.861 1.00 55.59 86 ALA A O 1
ATOM 704 N N . GLY A 1 87 ? 28.923 -2.826 -24.831 1.00 51.16 87 GLY A N 1
ATOM 705 C CA . GLY A 1 87 ? 30.097 -2.005 -25.142 1.00 51.16 87 GLY A CA 1
ATOM 706 C C . GLY A 1 87 ? 31.443 -2.738 -25.137 1.00 51.16 87 GLY A C 1
ATOM 707 O O . GLY A 1 87 ? 32.440 -2.141 -25.531 1.00 51.16 87 GLY A O 1
ATOM 708 N N . SER A 1 88 ? 31.508 -4.011 -24.724 1.00 51.56 88 SER A N 1
ATOM 709 C CA . SER A 1 88 ? 32.792 -4.706 -24.509 1.00 51.56 88 SER A CA 1
ATOM 710 C C . SER A 1 88 ? 33.204 -5.702 -25.603 1.00 51.56 88 SER A C 1
ATOM 712 O O . SER A 1 88 ? 34.226 -6.366 -25.445 1.00 51.56 88 SER A O 1
ATOM 714 N N . LEU A 1 89 ? 32.457 -5.824 -26.707 1.00 51.81 89 LEU A N 1
ATOM 715 C CA . LEU A 1 89 ? 32.792 -6.772 -27.787 1.00 51.81 89 LEU A CA 1
ATOM 716 C C . LEU A 1 89 ? 32.833 -6.170 -29.196 1.00 51.81 89 LEU A C 1
ATOM 718 O O . LEU A 1 89 ? 33.170 -6.874 -30.140 1.00 51.81 89 LEU A O 1
ATOM 722 N N . SER A 1 90 ? 32.587 -4.868 -29.370 1.00 49.06 90 SER A N 1
ATOM 723 C CA . SER A 1 90 ? 32.680 -4.255 -30.707 1.00 49.06 90 SER A CA 1
ATOM 724 C C . SER A 1 90 ? 34.114 -3.888 -31.130 1.00 49.06 90 SER A C 1
ATOM 726 O O . SER A 1 90 ? 34.310 -3.410 -32.244 1.00 49.06 90 SER A O 1
ATOM 728 N N . GLY A 1 91 ? 35.111 -4.096 -30.257 1.00 48.41 91 GLY A N 1
ATOM 729 C CA . GLY A 1 91 ? 36.526 -3.787 -30.512 1.00 48.41 91 GLY A CA 1
ATOM 730 C C . GLY A 1 91 ? 37.444 -5.000 -30.686 1.00 48.41 91 GLY A C 1
ATOM 731 O O . GLY A 1 91 ? 38.589 -4.829 -31.091 1.00 48.41 91 GLY A O 1
ATOM 732 N N . MET A 1 92 ? 36.968 -6.219 -30.419 1.00 44.50 92 MET A N 1
ATOM 733 C CA . MET A 1 92 ? 37.771 -7.428 -30.593 1.00 44.50 92 MET A CA 1
ATOM 734 C C . MET A 1 92 ? 37.359 -8.115 -31.898 1.00 44.50 92 MET A C 1
ATOM 736 O O . MET A 1 92 ? 36.608 -9.087 -31.902 1.00 44.50 92 MET A O 1
ATOM 740 N N . GLN A 1 93 ? 37.872 -7.622 -33.029 1.00 48.19 93 GLN A N 1
ATOM 741 C CA . GLN A 1 93 ? 38.089 -8.512 -34.170 1.00 48.19 93 GLN A CA 1
ATOM 742 C C . GLN A 1 93 ? 39.192 -9.495 -33.763 1.00 48.19 93 GLN A C 1
ATOM 744 O O . GLN A 1 93 ? 40.370 -9.290 -34.043 1.00 48.19 93 GLN A O 1
ATOM 749 N N . HIS A 1 94 ? 38.816 -10.517 -32.999 1.00 48.00 94 HIS A N 1
ATOM 750 C CA . HIS A 1 94 ? 39.667 -11.663 -32.746 1.00 48.00 94 HIS A CA 1
ATOM 751 C C . HIS A 1 94 ? 39.540 -12.570 -33.965 1.00 48.00 94 HIS A C 1
ATOM 753 O O . HIS A 1 94 ? 38.541 -13.264 -34.148 1.00 48.00 94 HIS A O 1
ATOM 759 N N . SER A 1 95 ? 40.535 -12.508 -34.845 1.00 50.97 95 SER A N 1
ATOM 760 C CA . SER A 1 95 ? 40.730 -13.546 -35.848 1.00 50.97 95 SER A CA 1
ATOM 761 C C . SER A 1 95 ? 40.903 -14.880 -35.101 1.00 50.97 95 SER A C 1
ATOM 763 O O . SER A 1 95 ? 41.813 -14.973 -34.273 1.00 50.97 95 SER A O 1
ATOM 765 N N . PRO A 1 96 ? 40.070 -15.904 -35.360 1.00 55.84 96 PRO A N 1
ATOM 766 C CA . PRO A 1 96 ? 40.093 -17.179 -34.626 1.00 55.84 96 PRO A CA 1
ATOM 767 C C . PRO A 1 96 ? 41.415 -17.957 -34.775 1.00 55.84 96 PRO A C 1
ATOM 769 O O . PRO A 1 96 ? 41.674 -18.892 -34.024 1.00 55.84 96 PRO A O 1
ATOM 772 N N . ASP A 1 97 ? 42.276 -17.547 -35.708 1.00 57.16 97 ASP A N 1
ATOM 773 C CA . ASP A 1 97 ? 43.607 -18.114 -35.944 1.00 57.16 97 ASP A CA 1
ATOM 774 C C . ASP A 1 97 ? 44.624 -17.823 -34.822 1.00 57.16 97 ASP A C 1
ATOM 776 O O . ASP A 1 97 ? 45.556 -18.601 -34.601 1.00 57.16 97 ASP A O 1
ATOM 780 N N . THR A 1 98 ? 44.471 -16.710 -34.093 1.00 58.56 98 THR A N 1
ATOM 781 C CA . THR A 1 98 ? 45.476 -16.278 -33.104 1.00 58.56 98 THR A CA 1
ATOM 782 C C . THR A 1 98 ? 45.379 -17.071 -31.798 1.00 58.56 98 THR A C 1
ATOM 784 O O . THR A 1 98 ? 46.402 -17.432 -31.212 1.00 58.56 98 THR A O 1
ATOM 787 N N . GLU A 1 99 ? 44.168 -17.391 -31.339 1.00 59.03 99 GLU A N 1
ATOM 788 C CA . GLU A 1 99 ? 43.965 -18.109 -30.071 1.00 59.03 99 GLU A CA 1
ATOM 789 C C . GLU A 1 99 ? 44.335 -19.591 -30.176 1.00 59.03 99 GLU A C 1
ATOM 791 O O . GLU A 1 99 ? 44.942 -20.134 -29.250 1.00 59.03 99 GLU A O 1
ATOM 796 N N . LEU A 1 100 ? 44.064 -20.222 -31.325 1.00 58.69 100 LEU A N 1
ATOM 797 C CA . LEU A 1 100 ? 44.428 -21.621 -31.561 1.00 58.69 100 LEU A CA 1
ATOM 798 C C . LEU A 1 100 ? 45.956 -21.813 -31.545 1.00 58.69 100 LEU 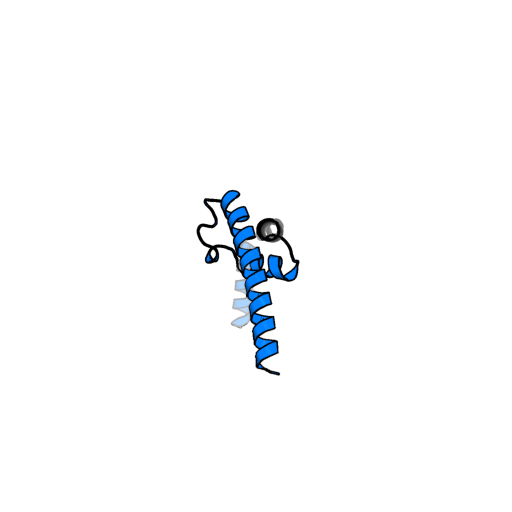A C 1
ATOM 800 O O . LEU A 1 100 ? 46.464 -22.689 -30.845 1.00 58.69 100 LEU A O 1
ATOM 804 N N . ASN A 1 101 ? 46.697 -20.925 -32.219 1.00 66.00 101 ASN A N 1
ATOM 805 C CA . ASN A 1 101 ? 48.164 -20.957 -32.236 1.00 66.00 101 ASN A CA 1
ATOM 806 C C . ASN A 1 101 ? 48.782 -20.700 -30.852 1.00 66.00 101 ASN A C 1
ATOM 808 O O . ASN A 1 101 ? 49.784 -21.314 -30.489 1.00 66.00 101 ASN A O 1
ATOM 812 N N . SER A 1 102 ? 48.182 -19.805 -30.063 1.00 71.25 102 SER A N 1
ATOM 813 C CA . SER A 1 102 ? 48.672 -19.462 -28.720 1.00 71.25 102 SER A CA 1
ATOM 814 C C . SER A 1 102 ? 48.560 -20.648 -27.759 1.00 71.25 102 SER A C 1
ATOM 816 O O . SER A 1 102 ? 49.469 -20.914 -26.969 1.00 71.25 102 SER A O 1
ATOM 818 N N . PHE A 1 103 ? 47.456 -21.391 -27.859 1.00 73.94 103 PHE A N 1
ATOM 819 C CA . PHE A 1 103 ? 47.228 -22.590 -27.063 1.00 73.94 103 PHE A CA 1
ATOM 820 C C . PHE A 1 103 ? 48.163 -23.736 -27.471 1.00 73.94 103 PHE A C 1
ATOM 822 O O . PHE A 1 103 ? 48.796 -24.345 -26.605 1.00 73.94 103 PHE A O 1
ATOM 829 N N . GLU A 1 104 ? 48.319 -23.994 -28.774 1.00 75.81 104 GLU A N 1
ATOM 830 C CA . GLU A 1 104 ? 49.227 -25.037 -29.267 1.00 75.81 104 GLU A CA 1
ATOM 831 C C . GLU A 1 104 ? 50.685 -24.776 -28.868 1.00 75.81 104 GLU A C 1
ATOM 833 O O . GLU A 1 104 ? 51.391 -25.706 -28.467 1.00 75.81 104 GLU A O 1
ATOM 838 N N . GLN A 1 105 ? 51.142 -23.521 -28.909 1.00 74.06 105 GLN A N 1
ATOM 839 C CA . GLN A 1 105 ? 52.498 -23.167 -28.483 1.00 74.06 105 GLN A CA 1
ATOM 840 C C . GLN A 1 105 ? 52.711 -23.362 -26.978 1.00 74.06 105 GLN A C 1
ATOM 842 O O . GLN A 1 105 ? 53.742 -23.907 -26.569 1.00 74.06 105 GLN A O 1
ATOM 847 N N . ALA A 1 106 ? 51.743 -22.966 -26.148 1.00 77.00 106 ALA A N 1
ATOM 848 C CA . ALA A 1 106 ? 51.819 -23.168 -24.702 1.00 77.00 106 ALA A CA 1
ATOM 849 C C . ALA A 1 106 ? 51.834 -24.664 -24.343 1.00 77.00 106 ALA A C 1
ATOM 851 O O . ALA A 1 106 ? 52.636 -25.098 -23.514 1.00 77.00 106 ALA A O 1
ATOM 852 N N . PHE A 1 107 ? 51.006 -25.466 -25.017 1.00 78.00 107 PHE A N 1
ATOM 853 C CA . PHE A 1 107 ? 50.935 -26.908 -24.801 1.00 78.00 107 PHE A CA 1
ATOM 854 C C . PHE A 1 107 ? 52.226 -27.630 -25.216 1.00 78.00 107 PHE A C 1
ATOM 856 O O . PHE A 1 107 ? 52.763 -28.425 -24.447 1.00 78.00 107 PHE A O 1
ATOM 863 N N . ASN A 1 108 ? 52.783 -27.305 -26.387 1.00 76.19 108 ASN A N 1
ATOM 864 C CA . ASN A 1 108 ? 54.054 -27.882 -26.837 1.00 76.19 108 ASN A CA 1
ATOM 865 C C . ASN A 1 108 ? 55.243 -27.460 -25.959 1.00 76.19 108 ASN A C 1
ATOM 867 O O . ASN A 1 108 ? 56.188 -28.229 -25.796 1.00 76.19 108 ASN A O 1
ATOM 871 N N . THR A 1 109 ? 55.196 -26.266 -25.363 1.00 74.75 109 THR A N 1
ATOM 872 C CA . THR A 1 109 ? 56.225 -25.810 -24.414 1.00 74.75 109 THR A CA 1
ATOM 873 C C . THR A 1 109 ? 56.167 -26.586 -23.096 1.00 74.75 109 THR A C 1
ATOM 875 O O . THR A 1 109 ? 57.206 -26.852 -22.506 1.00 74.75 109 THR A O 1
ATOM 878 N N . ALA A 1 110 ? 54.975 -26.988 -22.648 1.00 72.62 110 ALA A N 1
ATOM 879 C CA . ALA A 1 110 ? 54.793 -27.736 -21.403 1.00 72.62 110 ALA A CA 1
ATOM 880 C C . ALA A 1 110 ? 55.167 -29.231 -21.502 1.00 72.62 110 ALA A C 1
ATOM 882 O O . ALA A 1 110 ? 55.311 -29.890 -20.475 1.00 72.62 110 ALA A O 1
ATOM 883 N N . LEU A 1 111 ? 55.310 -29.770 -22.719 1.00 69.06 111 LEU A N 1
ATOM 884 C CA . LEU A 1 111 ? 55.676 -31.170 -22.980 1.00 69.06 111 LEU A CA 1
ATOM 885 C C . LEU A 1 111 ? 57.177 -31.384 -23.247 1.00 69.06 111 LEU A C 1
ATOM 887 O O . LEU A 1 111 ? 57.576 -32.504 -23.576 1.00 69.06 111 LEU A O 1
ATOM 891 N N . ARG A 1 112 ? 57.997 -30.335 -23.139 1.00 52.66 112 ARG A N 1
ATOM 892 C CA . ARG A 1 112 ? 59.448 -30.378 -23.354 1.00 52.66 112 ARG A CA 1
ATOM 893 C C . ARG A 1 112 ? 60.206 -30.302 -22.035 1.00 52.66 112 ARG A C 1
ATOM 895 O O . ARG A 1 112 ? 61.247 -30.987 -21.948 1.00 52.66 112 ARG A O 1
#

pLDDT: mean 75.6, std 13.62, range [44.5, 91.69]

Secondary structure (DSSP, 8-state):
-HHHHHHHHHHHHHHHHHHHHHHHHHHHHH-TTT-SSGGGS-HHHHHHHHHHT--HHHHHHHHHHHHHHHHHHHHHHHHHHHHHHHTTSSS----HHHHHHHHHHHHHHHT-

Solvent-accessible surface area (backbone atoms only — not comparable to full-atom values): 6404 Å² total; per-residue (Å²): 112,74,69,59,58,52,53,56,50,52,58,51,49,53,54,51,51,50,52,50,49,56,30,44,53,53,37,26,71,78,35,60,92,72,34,87,48,79,84,61,50,58,65,72,26,56,51,42,13,65,75,70,71,43,52,44,50,59,27,42,53,53,48,53,51,51,53,52,51,50,53,52,52,51,52,51,50,50,50,51,49,50,53,57,62,62,66,73,60,85,79,64,87,69,61,75,68,59,61,56,53,53,51,53,53,53,52,59,61,76,76,109